Protein AF-A0A6L5I228-F1 (afdb_monomer)

Foldseek 3Di:
DPDDDQLLVLLVVLLVQCDPPPDPDPVLSVLLSVLSSVVQVVCVVVVVDGSLVDDPVNLVVVLVVVPVPDDPVSSVSNVVSSVSSCVRPNND

Sequence (92 aa):
MAKFAKPATQAASVMKQLQGGRIKSVSTVRNYESRLKQITVYLQEQRLGSLRDMTPASALDYLRKRAAVVGQKTLDMERQALQSMMQHVTHR

Nearest PDB structures (foldseek):
  7dgy-assembly1_A  TM=3.559E-01  e=2.612E+00  Escherichia coli 'BL21-Gold(DE3)pLysS AG'

Mean predicted aligned error: 2.74 Å

Radius of gyration: 12.36 Å; Cα contacts (8 Å, |Δi|>4): 81; chains: 1; bounding box: 25×28×36 Å

Solvent-accessible surface area (backbone atoms only — not comparable to full-atom values): 5250 Å² total; per-residue (Å²): 128,90,84,72,73,56,38,63,58,52,18,47,58,53,41,66,71,33,49,72,72,80,38,71,50,66,70,58,47,53,51,31,29,56,39,43,21,53,52,29,46,51,26,55,78,68,67,69,60,54,72,79,70,60,45,76,66,58,49,50,55,48,50,59,61,42,55,80,77,44,58,67,73,59,47,52,48,42,50,52,38,51,49,54,42,28,60,73,72,62,70,98

InterPro domains:
  IPR004107 Integrase, SAM-like, N-terminal [PF02899] (18-89)
  IPR010998 Integrase/recombinase, N-terminal [G3DSA:1.10.150.130] (9-92)

pLDDT: mean 95.43, std 6.99, range [51.31, 98.56]

Organism: NCBI:txid1608996

Secondary structure (DSSP, 8-state):
---PPPHHHHHHHHHHHHBTTTB--HHHHHHHHHHHHHHHHHHHHTT---GGG--HHHHHHHHHHHHTTS-HHHHHHHHHHHHHHIIIII--

Structure (mmCIF, N/CA/C/O backbone):
data_AF-A0A6L5I228-F1
#
_entry.id   AF-A0A6L5I228-F1
#
loop_
_atom_site.group_PDB
_atom_site.id
_atom_site.type_symbol
_atom_site.label_atom_id
_atom_site.label_alt_id
_atom_site.label_comp_id
_atom_site.label_asym_id
_atom_site.label_entity_id
_atom_site.label_seq_id
_atom_site.pdbx_PDB_ins_code
_atom_site.Cartn_x
_atom_site.Cartn_y
_atom_site.Cartn_z
_atom_site.occupancy
_atom_site.B_iso_or_equiv
_atom_site.auth_seq_id
_atom_site.auth_comp_id
_atom_site.auth_asym_id
_atom_site.auth_atom_id
_atom_site.pdbx_PDB_model_num
ATOM 1 N N . MET A 1 1 ? 3.272 -4.099 24.759 1.00 51.31 1 MET A N 1
ATOM 2 C CA . MET A 1 1 ? 2.906 -3.521 23.442 1.00 51.31 1 MET A CA 1
ATOM 3 C C . MET A 1 1 ? 3.533 -4.370 22.352 1.00 51.31 1 MET A C 1
ATOM 5 O O . MET A 1 1 ? 4.729 -4.622 22.438 1.00 51.31 1 MET A O 1
ATOM 9 N N . ALA A 1 2 ? 2.763 -4.830 21.363 1.00 61.16 2 ALA A N 1
ATOM 10 C CA . ALA A 1 2 ? 3.344 -5.495 20.198 1.00 61.16 2 ALA A CA 1
ATOM 11 C C . ALA A 1 2 ? 4.305 -4.517 19.497 1.00 61.16 2 ALA A C 1
ATOM 13 O O . ALA A 1 2 ? 3.922 -3.402 19.138 1.00 61.16 2 ALA A O 1
ATOM 14 N N . LYS A 1 3 ? 5.580 -4.895 19.380 1.00 70.12 3 LYS A N 1
ATOM 15 C CA . LYS A 1 3 ? 6.623 -4.055 18.786 1.00 70.12 3 LYS A CA 1
ATOM 16 C C . LYS A 1 3 ? 6.579 -4.225 17.269 1.00 70.12 3 LYS A C 1
ATOM 18 O O . LYS A 1 3 ? 7.232 -5.108 16.723 1.00 70.12 3 LYS A O 1
ATOM 23 N N . PHE A 1 4 ? 5.789 -3.399 16.588 1.00 79.69 4 PHE A N 1
ATOM 24 C CA . PHE A 1 4 ? 5.749 -3.400 15.126 1.00 79.69 4 PHE A CA 1
ATOM 25 C C . PHE A 1 4 ? 6.983 -2.708 14.539 1.00 79.69 4 PHE A C 1
ATOM 27 O O . PHE A 1 4 ? 7.509 -1.745 15.102 1.00 79.69 4 PHE A O 1
ATOM 34 N N . ALA A 1 5 ? 7.439 -3.183 13.379 1.00 88.69 5 ALA A N 1
ATOM 35 C CA . ALA A 1 5 ? 8.507 -2.518 12.643 1.00 88.69 5 ALA A CA 1
ATOM 36 C C . ALA A 1 5 ? 8.086 -1.095 12.225 1.00 88.69 5 ALA A C 1
ATOM 38 O O . ALA A 1 5 ? 6.897 -0.796 12.072 1.00 88.69 5 ALA A O 1
ATOM 39 N N . LYS A 1 6 ? 9.070 -0.214 12.004 1.00 93.62 6 LYS A N 1
ATOM 40 C CA . LYS A 1 6 ? 8.825 1.160 11.539 1.00 93.62 6 LYS A CA 1
ATOM 41 C C . LYS A 1 6 ? 8.018 1.145 10.225 1.00 93.62 6 LYS A C 1
ATOM 43 O O . LYS A 1 6 ? 8.259 0.259 9.402 1.00 93.62 6 LYS A O 1
ATOM 48 N N . PRO A 1 7 ? 7.136 2.132 9.970 1.00 95.19 7 PRO A N 1
ATOM 49 C CA . PRO A 1 7 ? 6.324 2.189 8.749 1.00 95.19 7 PRO A CA 1
ATOM 50 C C . PRO A 1 7 ? 7.114 2.003 7.452 1.00 95.19 7 PRO A C 1
ATOM 52 O O . PRO A 1 7 ? 6.730 1.217 6.590 1.00 95.19 7 PRO A O 1
ATOM 55 N N . ALA A 1 8 ? 8.266 2.672 7.345 1.00 96.12 8 ALA A N 1
ATOM 56 C CA . ALA A 1 8 ? 9.152 2.538 6.192 1.00 96.12 8 ALA A CA 1
ATOM 57 C C . ALA A 1 8 ? 9.682 1.103 6.033 1.00 96.12 8 ALA A C 1
ATOM 59 O O . ALA A 1 8 ? 9.702 0.574 4.932 1.00 96.12 8 ALA A O 1
ATOM 60 N N . THR A 1 9 ? 10.048 0.439 7.133 1.00 97.12 9 THR A N 1
ATOM 61 C CA . THR A 1 9 ? 10.546 -0.943 7.113 1.00 97.12 9 THR A CA 1
ATOM 62 C C . THR A 1 9 ? 9.467 -1.931 6.673 1.00 97.12 9 THR A C 1
ATOM 64 O O . THR A 1 9 ? 9.760 -2.851 5.913 1.00 97.12 9 THR A O 1
ATOM 67 N N . GLN A 1 10 ? 8.219 -1.744 7.115 1.00 97.19 10 GLN A N 1
ATOM 68 C CA . GLN A 1 10 ? 7.106 -2.595 6.685 1.00 97.19 10 GLN A CA 1
ATOM 69 C C . GLN A 1 10 ? 6.833 -2.441 5.183 1.00 97.19 10 GLN A C 1
ATOM 71 O O . GLN A 1 10 ? 6.770 -3.443 4.470 1.00 97.19 10 GLN A O 1
ATOM 76 N N . ALA A 1 11 ? 6.746 -1.199 4.695 1.00 97.69 11 ALA A N 1
ATOM 77 C CA . ALA A 1 11 ? 6.525 -0.907 3.281 1.00 97.69 11 ALA A CA 1
ATOM 78 C C . ALA A 1 11 ? 7.670 -1.429 2.394 1.00 97.69 11 ALA A C 1
ATOM 80 O O . ALA A 1 11 ? 7.415 -2.147 1.428 1.00 97.69 11 ALA A O 1
ATOM 81 N N . ALA A 1 12 ? 8.926 -1.158 2.763 1.00 97.81 12 ALA A N 1
ATOM 82 C CA . ALA A 1 12 ? 10.100 -1.640 2.036 1.00 97.81 12 ALA A CA 1
ATOM 83 C C . ALA A 1 12 ? 10.151 -3.175 1.977 1.00 97.81 12 ALA A C 1
ATOM 85 O O . ALA A 1 12 ? 10.467 -3.750 0.939 1.00 97.81 12 ALA A O 1
ATOM 86 N N . SER A 1 13 ? 9.791 -3.857 3.070 1.00 97.81 13 SER A N 1
ATOM 87 C CA . SER A 1 13 ? 9.743 -5.323 3.123 1.00 97.81 13 SER A CA 1
ATOM 88 C C . SER A 1 13 ? 8.699 -5.915 2.170 1.00 97.81 13 SER A C 1
ATOM 90 O O . SER A 1 13 ? 8.956 -6.932 1.527 1.00 97.81 13 SER A O 1
ATOM 92 N N . VAL A 1 14 ? 7.528 -5.281 2.039 1.00 97.50 14 VAL A N 1
ATOM 93 C CA . VAL A 1 14 ? 6.523 -5.655 1.027 1.00 97.50 14 VAL A CA 1
ATOM 94 C C . VAL A 1 14 ? 7.070 -5.413 -0.378 1.00 97.50 14 VAL A C 1
ATOM 96 O O . VAL A 1 14 ? 7.051 -6.314 -1.215 1.00 97.50 14 VAL A O 1
ATOM 99 N N . MET A 1 15 ? 7.618 -4.226 -0.631 1.00 98.06 15 MET A N 1
ATOM 100 C CA . MET A 1 15 ? 8.080 -3.856 -1.965 1.00 98.06 15 MET A CA 1
ATOM 101 C C . MET A 1 15 ? 9.269 -4.684 -2.452 1.00 98.06 15 MET A C 1
ATOM 103 O O . MET A 1 15 ? 9.320 -5.021 -3.633 1.00 98.06 15 MET A O 1
ATOM 107 N N . LYS A 1 16 ? 10.155 -5.108 -1.545 1.00 97.56 16 LYS A N 1
ATOM 108 C CA . LYS A 1 16 ? 11.254 -6.035 -1.843 1.00 97.56 16 LYS A CA 1
ATOM 109 C C . LYS A 1 16 ? 10.761 -7.366 -2.422 1.00 97.56 16 LYS A C 1
ATOM 111 O O . LYS A 1 16 ? 11.453 -7.945 -3.249 1.00 97.56 16 LYS A O 1
ATOM 116 N N . GLN A 1 17 ? 9.588 -7.851 -2.010 1.00 97.38 17 GLN A N 1
ATOM 117 C CA . GLN A 1 17 ? 9.010 -9.088 -2.552 1.00 97.38 17 GLN A CA 1
ATOM 118 C C . GLN A 1 17 ? 8.339 -8.883 -3.918 1.00 97.38 17 GLN A C 1
ATOM 120 O O . GLN A 1 17 ? 8.235 -9.821 -4.703 1.00 97.38 17 GLN A O 1
ATOM 125 N N . LEU A 1 18 ? 7.881 -7.663 -4.213 1.00 96.69 18 LEU A N 1
ATOM 126 C CA . LEU A 1 18 ? 7.186 -7.344 -5.462 1.00 96.69 18 LEU A CA 1
ATOM 127 C C . LEU A 1 18 ? 8.137 -6.915 -6.588 1.00 96.69 18 LEU A C 1
ATOM 129 O O . LEU A 1 18 ? 7.843 -7.171 -7.759 1.00 96.69 18 LEU A O 1
ATOM 133 N N . GLN A 1 19 ? 9.245 -6.247 -6.258 1.00 96.94 19 GLN A N 1
ATOM 134 C CA . GLN A 1 19 ? 10.175 -5.676 -7.233 1.00 96.94 19 GLN A CA 1
ATOM 135 C C . GLN A 1 19 ? 10.868 -6.751 -8.084 1.00 96.94 19 GLN A C 1
ATOM 137 O O . GLN A 1 19 ? 11.290 -7.791 -7.587 1.00 96.94 19 GLN A O 1
ATOM 142 N N . GLY A 1 20 ? 11.000 -6.489 -9.387 1.00 93.44 20 GLY A N 1
ATOM 143 C CA . GLY A 1 20 ? 11.691 -7.357 -10.351 1.00 93.44 20 GLY A CA 1
ATOM 144 C C . GLY A 1 20 ? 10.841 -8.525 -10.859 1.00 93.44 20 GLY A C 1
ATOM 145 O O . GLY A 1 20 ? 10.919 -8.860 -12.038 1.00 93.44 20 GLY A O 1
ATOM 146 N N . GLY A 1 21 ? 9.975 -9.083 -10.010 1.00 93.94 21 GLY A N 1
ATOM 147 C CA . GLY A 1 21 ? 9.007 -10.116 -10.387 1.00 93.94 21 GLY A CA 1
ATOM 148 C C . GLY A 1 21 ? 7.665 -9.534 -10.833 1.00 93.94 21 GLY A C 1
ATOM 149 O O . GLY A 1 21 ? 7.342 -9.517 -12.019 1.00 93.94 21 GLY A O 1
ATOM 150 N N . ARG A 1 22 ? 6.869 -9.057 -9.867 1.00 95.25 22 ARG A N 1
ATOM 151 C CA . ARG A 1 22 ? 5.503 -8.550 -10.105 1.00 95.25 22 ARG A CA 1
ATOM 152 C C . ARG A 1 22 ? 5.498 -7.116 -10.617 1.00 95.25 22 ARG A C 1
ATOM 154 O O . ARG A 1 22 ? 4.706 -6.776 -11.488 1.00 95.25 22 ARG A O 1
ATOM 161 N N . ILE A 1 23 ? 6.398 -6.284 -10.101 1.00 95.75 23 ILE A N 1
ATOM 162 C CA . ILE A 1 23 ? 6.533 -4.881 -10.489 1.00 95.75 23 ILE A CA 1
ATOM 163 C C . ILE A 1 23 ? 7.954 -4.662 -11.005 1.00 95.75 23 ILE A C 1
ATOM 165 O O . ILE A 1 23 ? 8.915 -4.639 -10.237 1.00 95.75 23 ILE A O 1
ATOM 169 N N . LYS A 1 24 ? 8.093 -4.488 -12.323 1.00 95.00 24 LYS A N 1
ATOM 170 C CA . LYS A 1 24 ? 9.397 -4.246 -12.967 1.00 95.00 24 LYS A CA 1
ATOM 171 C C . LYS A 1 24 ? 9.868 -2.794 -12.834 1.00 95.00 24 LYS A C 1
ATOM 173 O O . LYS A 1 24 ? 11.062 -2.536 -12.746 1.00 95.00 24 LYS A O 1
ATOM 178 N N . SER A 1 25 ? 8.934 -1.843 -12.812 1.00 97.31 25 SER A N 1
ATOM 179 C CA . SER A 1 25 ? 9.243 -0.411 -12.772 1.00 97.31 25 SER A CA 1
ATOM 180 C C . SER A 1 25 ? 9.684 0.049 -11.381 1.00 97.31 25 SER A C 1
ATOM 182 O O . SER A 1 25 ? 8.914 -0.021 -10.421 1.00 97.31 25 SER A O 1
ATOM 184 N N . VAL A 1 26 ? 10.893 0.609 -11.288 1.00 97.19 26 VAL A N 1
ATOM 185 C CA . VAL A 1 26 ? 11.437 1.191 -10.047 1.00 97.19 26 VAL A CA 1
ATOM 186 C C . VAL A 1 26 ? 10.608 2.389 -9.576 1.00 97.19 26 VAL A C 1
ATOM 188 O O . VAL A 1 26 ? 10.390 2.556 -8.376 1.00 97.19 26 VAL A O 1
ATOM 191 N N . SER A 1 27 ? 10.095 3.211 -10.498 1.00 97.50 27 SER A N 1
ATOM 192 C CA . SER A 1 27 ? 9.253 4.356 -10.134 1.00 97.50 27 SER A CA 1
ATOM 193 C C . SER A 1 27 ? 7.921 3.899 -9.538 1.00 97.50 27 SER A C 1
ATOM 195 O O . SER A 1 27 ? 7.467 4.464 -8.544 1.00 97.50 27 SER A O 1
ATOM 197 N N . THR A 1 28 ? 7.334 2.824 -10.072 1.00 97.81 28 THR A N 1
ATOM 198 C CA . THR A 1 28 ? 6.119 2.216 -9.516 1.00 97.81 28 THR A CA 1
ATOM 199 C C . THR A 1 28 ? 6.384 1.633 -8.135 1.00 97.81 28 THR A C 1
ATOM 201 O O . THR A 1 28 ? 5.603 1.884 -7.220 1.00 97.81 28 THR A O 1
ATOM 204 N N . VAL A 1 29 ? 7.509 0.931 -7.955 1.00 98.00 29 VAL A N 1
ATOM 205 C CA . VAL A 1 29 ? 7.916 0.395 -6.648 1.00 98.00 29 VAL A CA 1
ATOM 206 C C . VAL A 1 29 ? 8.022 1.513 -5.614 1.00 98.00 29 VAL A C 1
ATOM 208 O O . VAL A 1 29 ? 7.388 1.433 -4.565 1.00 98.00 29 VAL A O 1
ATOM 211 N N . ARG A 1 30 ? 8.738 2.596 -5.940 1.00 98.31 30 ARG A N 1
ATOM 212 C CA . ARG A 1 30 ? 8.895 3.765 -5.063 1.00 98.31 30 ARG A CA 1
ATOM 213 C C . ARG A 1 30 ? 7.555 4.421 -4.719 1.00 98.31 30 ARG A C 1
ATOM 215 O O . ARG A 1 30 ? 7.324 4.805 -3.571 1.00 98.31 30 ARG A O 1
ATOM 222 N N . ASN A 1 31 ? 6.667 4.557 -5.703 1.00 98.31 31 ASN A N 1
ATOM 223 C CA . ASN A 1 31 ? 5.344 5.144 -5.501 1.00 98.31 31 ASN A CA 1
ATOM 224 C C . ASN A 1 31 ? 4.492 4.288 -4.558 1.00 98.31 31 ASN A C 1
ATOM 226 O O . ASN A 1 31 ? 3.914 4.816 -3.605 1.00 98.31 31 ASN A O 1
ATOM 230 N N . TYR A 1 32 ? 4.453 2.973 -4.780 1.00 98.44 32 TYR A N 1
ATOM 231 C CA . TYR A 1 32 ? 3.703 2.051 -3.930 1.00 98.44 32 TYR A CA 1
ATOM 232 C C . TYR A 1 32 ? 4.297 1.977 -2.526 1.00 98.44 32 TYR A C 1
ATOM 234 O O . TYR A 1 32 ? 3.542 2.039 -1.562 1.00 98.44 32 TYR A O 1
ATOM 242 N N . GLU A 1 33 ? 5.623 1.969 -2.381 1.00 98.50 33 GLU A N 1
ATOM 243 C CA . GLU A 1 33 ? 6.279 2.030 -1.072 1.00 98.50 33 GLU A CA 1
ATOM 244 C C . GLU A 1 33 ? 5.842 3.265 -0.274 1.00 98.50 33 GLU A C 1
ATOM 246 O O . GLU A 1 33 ? 5.469 3.163 0.895 1.00 98.50 33 GLU A O 1
ATOM 251 N N . SER A 1 34 ? 5.826 4.436 -0.920 1.00 98.38 34 SER A N 1
ATOM 252 C CA . SER A 1 34 ? 5.369 5.682 -0.301 1.00 98.38 34 SER A CA 1
ATOM 253 C C . SER A 1 34 ? 3.912 5.591 0.157 1.00 98.38 34 SER A C 1
ATOM 255 O O . SER A 1 34 ? 3.602 6.035 1.265 1.00 98.38 34 SER A O 1
ATOM 257 N N . ARG A 1 35 ? 3.027 4.997 -0.657 1.00 98.31 35 ARG A N 1
ATOM 258 C CA . ARG A 1 35 ? 1.623 4.788 -0.277 1.00 98.31 35 ARG A CA 1
ATOM 259 C C . ARG A 1 35 ? 1.499 3.806 0.889 1.00 98.31 35 ARG A C 1
ATOM 261 O O . ARG A 1 35 ? 0.898 4.149 1.899 1.00 98.31 35 ARG A O 1
ATOM 268 N N . LEU A 1 36 ? 2.127 2.634 0.808 1.00 98.38 36 LEU A N 1
ATOM 269 C CA . LEU A 1 36 ? 2.102 1.619 1.867 1.00 98.38 36 LEU A CA 1
ATOM 270 C C . LEU A 1 36 ? 2.671 2.140 3.195 1.00 98.38 36 LEU A C 1
ATOM 272 O O . LEU A 1 36 ? 2.149 1.817 4.263 1.00 98.38 36 LEU A O 1
ATOM 276 N N . LYS A 1 37 ? 3.695 3.001 3.151 1.00 98.38 37 LYS A N 1
ATOM 277 C CA . LYS A 1 37 ? 4.214 3.691 4.338 1.00 98.38 37 LYS A CA 1
ATOM 278 C C . LYS A 1 37 ? 3.137 4.565 4.986 1.00 98.38 37 LYS A C 1
ATOM 280 O O . LYS A 1 37 ? 2.962 4.477 6.198 1.00 98.38 37 LYS A O 1
ATOM 285 N N . GLN A 1 38 ? 2.413 5.368 4.202 1.00 97.69 38 GLN A N 1
ATOM 286 C CA . GLN A 1 38 ? 1.326 6.219 4.706 1.00 97.69 38 GLN A CA 1
ATOM 287 C C . GLN A 1 38 ? 0.205 5.392 5.346 1.00 97.69 38 GLN A C 1
ATOM 289 O O . GLN A 1 38 ? -0.296 5.739 6.413 1.00 97.69 38 GLN A O 1
ATOM 294 N N . ILE A 1 39 ? -0.156 4.272 4.721 1.00 97.56 39 ILE A N 1
ATOM 295 C CA . ILE A 1 39 ? -1.149 3.336 5.256 1.00 97.56 39 ILE A CA 1
ATOM 296 C C . ILE A 1 39 ? -0.667 2.768 6.591 1.00 97.56 39 ILE A C 1
ATOM 298 O O . ILE A 1 39 ? -1.410 2.745 7.564 1.00 97.56 39 ILE A O 1
ATOM 302 N N . THR A 1 40 ? 0.602 2.368 6.670 1.00 97.50 40 THR A N 1
ATOM 303 C CA . THR A 1 40 ? 1.171 1.805 7.900 1.00 97.50 40 THR A CA 1
ATOM 304 C C . THR A 1 40 ? 1.191 2.822 9.044 1.00 97.50 40 THR A C 1
ATOM 306 O O . THR A 1 40 ? 0.932 2.445 10.183 1.00 97.50 40 THR A O 1
ATOM 309 N N . VAL A 1 41 ? 1.459 4.102 8.758 1.00 96.81 41 VAL A N 1
ATOM 310 C CA . VAL A 1 41 ? 1.341 5.185 9.753 1.00 96.81 41 VAL A CA 1
ATOM 311 C C . VAL A 1 41 ? -0.082 5.238 10.306 1.00 96.81 41 VAL A C 1
ATOM 313 O O . VAL A 1 41 ? -0.259 5.159 11.518 1.00 96.81 41 VAL A O 1
ATOM 316 N N . TYR A 1 42 ? -1.091 5.247 9.430 1.00 95.94 42 TYR A N 1
ATOM 317 C CA . TYR A 1 42 ? -2.495 5.223 9.846 1.00 95.94 42 TYR A CA 1
ATOM 318 C C . TYR A 1 42 ? -2.830 4.002 10.718 1.00 95.94 42 TYR A C 1
ATOM 320 O O . TYR A 1 42 ? -3.462 4.142 11.764 1.00 95.94 42 TYR A O 1
ATOM 328 N N . LEU A 1 43 ? -2.389 2.801 10.329 1.00 95.69 43 LEU A N 1
ATOM 329 C CA . LEU A 1 43 ? -2.638 1.588 11.117 1.00 95.69 43 LEU A CA 1
ATOM 330 C C . LEU A 1 43 ? -2.022 1.679 12.517 1.00 95.69 43 LEU A C 1
ATOM 332 O O . LEU A 1 43 ? -2.636 1.231 13.483 1.00 95.69 43 LEU A O 1
ATOM 336 N N . GLN A 1 44 ? -0.834 2.273 12.641 1.00 93.81 44 GLN A N 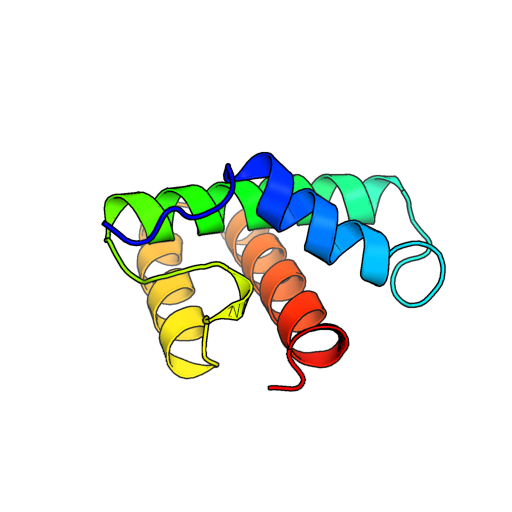1
ATOM 337 C CA . GLN A 1 44 ? -0.173 2.460 13.932 1.00 93.81 44 GLN A CA 1
ATOM 338 C C . GLN A 1 44 ? -0.902 3.480 14.807 1.00 93.81 44 GLN A C 1
ATOM 340 O O . GLN A 1 44 ? -1.149 3.200 15.980 1.00 93.81 44 GLN A O 1
ATOM 345 N N . GLU A 1 45 ? -1.292 4.621 14.238 1.00 93.88 45 GLU A N 1
ATOM 346 C CA . GLU A 1 45 ? -2.054 5.664 14.937 1.00 93.88 45 GLU A CA 1
ATOM 347 C C . GLU A 1 45 ? -3.394 5.132 15.459 1.00 93.88 45 GLU A C 1
ATOM 349 O O . GLU A 1 45 ? -3.775 5.405 16.595 1.00 93.88 45 GLU A O 1
ATOM 354 N N . GLN A 1 46 ? -4.075 4.313 14.656 1.00 94.06 46 GLN A N 1
ATOM 355 C CA . GLN A 1 46 ? -5.372 3.723 14.995 1.00 94.06 46 GLN A CA 1
ATOM 356 C C . GLN A 1 46 ? -5.265 2.383 15.741 1.00 94.06 46 GLN A C 1
ATOM 358 O O . GLN A 1 46 ? -6.285 1.782 16.071 1.00 94.06 46 GLN A O 1
ATOM 363 N N . ARG A 1 47 ? -4.044 1.900 16.014 1.00 92.50 47 ARG A N 1
ATOM 364 C CA . ARG A 1 47 ? -3.762 0.612 16.679 1.00 92.50 47 ARG A CA 1
ATOM 365 C C . ARG A 1 47 ? -4.422 -0.599 15.993 1.00 92.50 47 ARG A C 1
ATOM 367 O O . ARG A 1 47 ? -4.857 -1.533 16.658 1.00 92.50 47 ARG A O 1
ATOM 374 N N . LEU A 1 48 ? -4.444 -0.604 14.660 1.00 93.19 48 LEU A N 1
ATOM 375 C CA . LEU A 1 48 ? -5.096 -1.615 13.811 1.00 93.19 48 LEU A CA 1
ATOM 376 C C . LEU A 1 48 ? -4.166 -2.763 13.367 1.00 93.19 48 LEU A C 1
ATOM 378 O O . LEU A 1 48 ? -4.492 -3.497 12.437 1.00 93.19 48 LEU A O 1
ATOM 382 N N . GLY A 1 49 ? -3.007 -2.921 14.011 1.00 92.75 49 GLY A N 1
ATOM 383 C CA . GLY A 1 49 ? -2.031 -3.971 13.694 1.00 92.75 49 GLY A CA 1
ATOM 384 C C . GLY A 1 49 ? -0.979 -3.555 12.661 1.00 92.75 49 GLY A C 1
ATOM 385 O O . GLY A 1 49 ? -0.659 -2.372 12.520 1.00 92.75 49 GLY A O 1
ATOM 386 N N . SER A 1 50 ? -0.385 -4.540 11.981 1.00 95.00 50 SER A N 1
ATOM 387 C CA . SER A 1 50 ? 0.650 -4.318 10.967 1.00 95.00 50 SER A CA 1
ATOM 388 C C . SER A 1 50 ? 0.078 -4.251 9.550 1.00 95.00 50 SER A C 1
ATOM 390 O O . SER A 1 50 ? -1.048 -4.668 9.281 1.00 95.00 50 SER A O 1
ATOM 392 N N . LEU A 1 51 ? 0.886 -3.769 8.605 1.00 96.25 51 LEU A N 1
ATOM 393 C CA . LEU A 1 51 ? 0.488 -3.660 7.203 1.00 96.25 51 LEU A CA 1
ATOM 394 C C . LEU A 1 51 ? 0.094 -5.020 6.594 1.00 96.25 51 LEU A C 1
ATOM 396 O O . LEU A 1 51 ? -0.847 -5.096 5.808 1.00 96.25 51 LEU A O 1
ATOM 400 N N . ARG A 1 52 ? 0.780 -6.105 6.979 1.00 96.06 52 ARG A N 1
ATOM 401 C CA . ARG A 1 52 ? 0.497 -7.461 6.473 1.00 96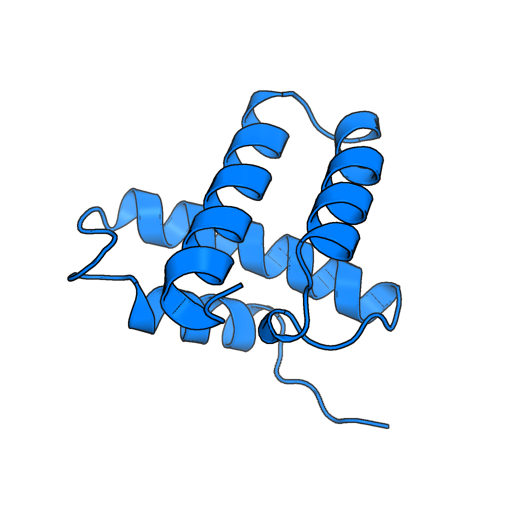.06 52 ARG A CA 1
ATOM 402 C C . ARG A 1 52 ? -0.721 -8.114 7.135 1.00 96.06 52 ARG A C 1
ATOM 404 O O . ARG A 1 52 ? -1.230 -9.101 6.612 1.00 96.06 52 ARG A O 1
ATOM 411 N N . ASP A 1 53 ? -1.217 -7.543 8.231 1.00 95.00 53 ASP A N 1
ATOM 412 C CA . ASP A 1 53 ? -2.417 -8.030 8.915 1.00 95.00 53 ASP A CA 1
ATOM 413 C C . ASP A 1 53 ? -3.708 -7.503 8.272 1.00 95.00 53 ASP A C 1
ATOM 415 O O . ASP A 1 53 ? -4.792 -7.987 8.601 1.00 95.00 53 ASP A O 1
ATOM 419 N N . MET A 1 54 ? -3.618 -6.558 7.325 1.00 96.19 54 MET A N 1
ATOM 420 C CA . MET A 1 54 ? -4.784 -5.975 6.655 1.00 96.19 54 MET A CA 1
ATOM 421 C C . MET A 1 54 ? -5.609 -7.017 5.894 1.00 96.19 54 MET A C 1
ATOM 423 O O . MET A 1 54 ? -5.090 -7.793 5.088 1.00 96.19 54 MET A O 1
ATOM 427 N N . THR A 1 55 ? -6.916 -7.042 6.148 1.00 96.81 55 THR A N 1
ATOM 428 C CA . THR A 1 55 ? -7.900 -7.874 5.442 1.00 96.81 55 THR A CA 1
ATOM 429 C C . THR A 1 55 ? -8.552 -7.068 4.317 1.00 96.81 55 THR A C 1
ATOM 431 O O . THR A 1 55 ? -8.482 -5.836 4.337 1.00 96.81 55 THR A O 1
ATOM 434 N N . PRO A 1 56 ? -9.211 -7.714 3.333 1.00 97.19 56 PRO A N 1
ATOM 435 C CA . PRO A 1 56 ? -9.942 -6.989 2.289 1.00 97.19 56 PRO A CA 1
ATOM 436 C C . PRO A 1 56 ? -10.956 -5.995 2.866 1.00 97.19 56 PRO A C 1
ATOM 438 O O . PRO A 1 56 ? -11.045 -4.861 2.403 1.00 97.19 56 PRO A O 1
ATOM 441 N N . ALA A 1 57 ? -11.643 -6.381 3.945 1.00 97.44 57 ALA A N 1
ATOM 442 C CA . ALA A 1 57 ? -12.567 -5.507 4.658 1.00 97.44 57 ALA A CA 1
ATOM 443 C C . ALA A 1 57 ? -11.862 -4.277 5.260 1.00 97.44 57 ALA A C 1
ATOM 445 O O . ALA A 1 57 ? -12.271 -3.149 4.989 1.00 97.44 57 ALA A O 1
ATOM 446 N N . SER A 1 58 ? -10.759 -4.460 6.000 1.00 96.94 58 SER A N 1
ATOM 447 C CA . SER A 1 58 ? -10.064 -3.321 6.618 1.00 96.94 58 SER A CA 1
ATOM 448 C C . SER A 1 58 ? -9.373 -2.411 5.595 1.00 96.94 58 SER A C 1
ATOM 450 O O . SER A 1 58 ? -9.284 -1.202 5.809 1.00 96.94 58 SER A O 1
ATOM 452 N N . ALA A 1 59 ? -8.941 -2.958 4.454 1.00 97.69 59 ALA A N 1
ATOM 453 C CA . ALA A 1 59 ? -8.445 -2.184 3.319 1.00 97.69 59 ALA A CA 1
ATOM 454 C C . ALA A 1 59 ? -9.537 -1.306 2.694 1.00 97.69 59 ALA A C 1
ATOM 456 O O . ALA A 1 59 ? -9.300 -0.124 2.437 1.00 97.69 59 ALA A O 1
ATOM 457 N N . LEU A 1 60 ? -10.742 -1.846 2.491 1.00 98.00 60 LEU A N 1
ATOM 458 C 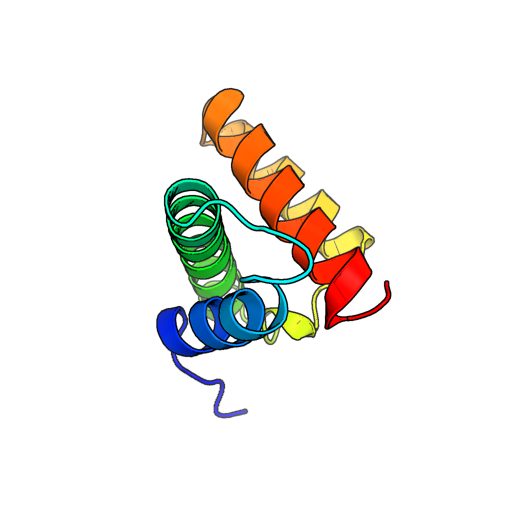CA . LEU A 1 60 ? -11.880 -1.072 1.991 1.00 98.00 60 LEU A CA 1
ATOM 459 C C . LEU A 1 60 ? -12.285 0.032 2.969 1.00 98.00 60 LEU A C 1
ATOM 461 O O . LEU A 1 60 ? -12.502 1.168 2.548 1.00 98.00 60 LEU A O 1
ATOM 465 N N . ASP A 1 61 ? -12.330 -0.263 4.266 1.00 97.75 61 ASP A N 1
ATOM 466 C CA . ASP A 1 61 ? -12.664 0.733 5.285 1.00 97.75 61 ASP A CA 1
ATOM 467 C C . ASP A 1 61 ? -11.616 1.846 5.375 1.00 97.75 61 ASP A C 1
ATOM 469 O O . ASP A 1 61 ? -11.968 3.022 5.503 1.00 97.75 61 ASP A O 1
ATOM 473 N N . TYR A 1 62 ? -10.331 1.504 5.238 1.00 97.88 62 TYR A N 1
ATOM 474 C CA . TYR A 1 62 ? -9.266 2.492 5.097 1.00 97.88 62 TYR A CA 1
ATOM 475 C C . TYR A 1 62 ? -9.500 3.397 3.880 1.00 97.88 62 TYR A C 1
ATOM 477 O O . TYR A 1 62 ? -9.536 4.620 4.025 1.00 97.88 62 TYR A O 1
ATOM 485 N N . LEU A 1 63 ? -9.709 2.818 2.693 1.00 98.25 63 LEU A N 1
ATOM 486 C CA . LEU A 1 63 ? -9.891 3.579 1.453 1.00 98.25 63 LEU A CA 1
ATOM 487 C C . LEU A 1 63 ? -11.127 4.486 1.509 1.00 98.25 63 LEU A C 1
ATOM 489 O O . LEU A 1 63 ? -11.056 5.635 1.081 1.00 98.25 63 LEU A O 1
ATOM 493 N N . ARG A 1 64 ? -12.232 4.026 2.106 1.00 98.00 64 ARG A N 1
ATOM 494 C CA . ARG A 1 64 ? -13.435 4.848 2.327 1.00 98.00 64 ARG A CA 1
ATOM 495 C C . ARG A 1 64 ? -13.134 6.089 3.162 1.00 98.00 64 ARG A C 1
ATOM 497 O O . ARG A 1 64 ? -13.525 7.187 2.783 1.00 98.00 64 ARG A O 1
ATOM 504 N N . LYS A 1 65 ? -12.394 5.936 4.265 1.00 96.94 65 LYS A N 1
ATOM 505 C CA . LYS A 1 65 ? -11.978 7.074 5.102 1.00 96.94 65 LYS A CA 1
ATOM 506 C C . LYS A 1 65 ? -11.035 8.011 4.350 1.00 96.94 65 LYS A C 1
ATOM 508 O O . LYS A 1 65 ? -11.143 9.227 4.472 1.00 96.94 65 LYS A O 1
ATOM 513 N N . ARG A 1 66 ? -10.117 7.460 3.551 1.00 97.25 66 ARG A N 1
ATOM 514 C CA . ARG A 1 66 ? -9.168 8.250 2.756 1.00 97.25 66 ARG A CA 1
ATOM 515 C C . ARG A 1 66 ? -9.838 9.051 1.654 1.00 97.25 66 ARG A C 1
ATOM 517 O O . ARG A 1 66 ? -9.414 10.178 1.424 1.00 97.25 66 ARG A O 1
ATOM 524 N N . ALA A 1 67 ? -10.891 8.526 1.034 1.00 97.44 67 ALA A N 1
ATOM 525 C CA . ALA A 1 67 ? -11.629 9.212 -0.024 1.00 97.44 67 ALA A CA 1
ATOM 526 C C . ALA A 1 67 ? -12.167 10.591 0.403 1.00 97.44 67 ALA A C 1
ATOM 528 O O . ALA A 1 67 ? -12.278 11.481 -0.430 1.00 97.44 67 ALA A O 1
ATOM 529 N N . ALA A 1 68 ? -12.439 10.794 1.698 1.00 97.25 68 ALA A N 1
ATOM 530 C CA . ALA A 1 68 ? -12.870 12.086 2.234 1.00 97.25 68 ALA A CA 1
ATOM 531 C C . ALA A 1 68 ? -11.736 13.125 2.359 1.00 97.25 68 ALA A C 1
ATOM 533 O O . ALA A 1 68 ? -12.006 14.306 2.549 1.00 97.25 68 ALA A O 1
ATOM 534 N N . VAL A 1 69 ? -10.470 12.696 2.295 1.00 96.56 69 VAL A N 1
ATOM 535 C CA . VAL A 1 69 ? -9.296 13.527 2.629 1.00 96.56 69 VAL A CA 1
ATOM 536 C C . VAL A 1 69 ? -8.347 13.697 1.443 1.00 96.56 69 VAL A C 1
ATOM 538 O O . VAL A 1 69 ? -7.578 14.655 1.398 1.00 96.56 69 VAL A O 1
ATOM 541 N N . VAL A 1 70 ? -8.360 12.775 0.477 1.00 97.31 70 VAL A N 1
ATOM 542 C CA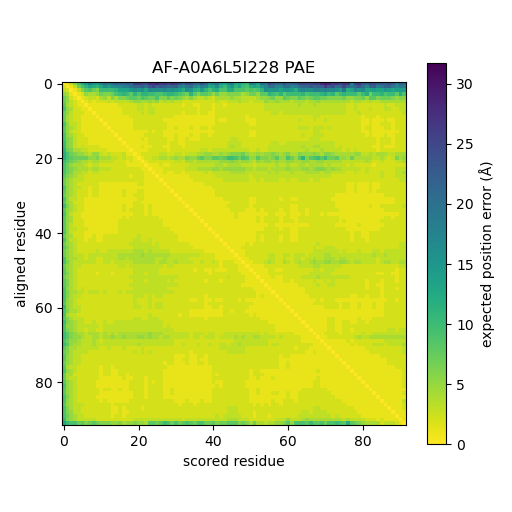 . VAL A 1 70 ? -7.468 12.823 -0.686 1.00 97.31 70 VAL A CA 1
ATOM 543 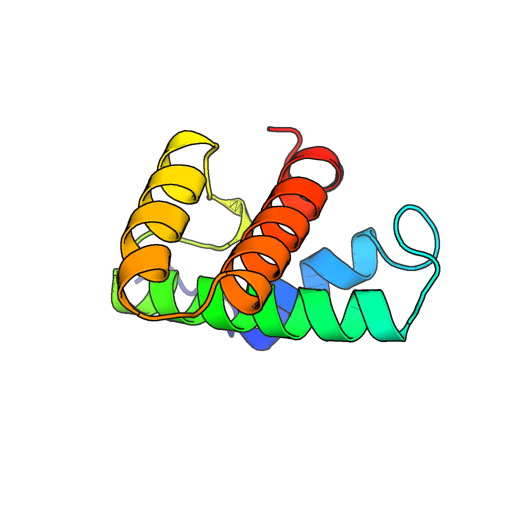C C . VAL A 1 70 ? -8.224 12.761 -2.002 1.00 97.31 70 VAL A C 1
ATOM 545 O O . VAL A 1 70 ? -9.271 12.135 -2.113 1.00 97.31 70 VAL A O 1
ATOM 548 N N . GLY A 1 71 ? -7.637 13.369 -3.033 1.00 98.12 71 GLY A N 1
ATOM 549 C CA . GLY A 1 71 ? -8.161 13.283 -4.390 1.00 98.12 71 GLY A CA 1
ATOM 550 C C . GLY A 1 71 ? -8.055 11.880 -4.996 1.00 98.12 71 GLY A C 1
ATOM 551 O O . GLY A 1 71 ? -7.214 11.062 -4.604 1.00 98.12 71 GLY A O 1
ATOM 552 N N . GLN A 1 72 ? -8.864 11.653 -6.032 1.00 97.81 72 GLN A N 1
ATOM 553 C CA . GLN A 1 72 ? -9.045 10.366 -6.712 1.00 97.81 72 GLN A CA 1
ATOM 554 C C . GLN A 1 72 ? -7.727 9.683 -7.108 1.00 97.81 72 GLN A C 1
ATOM 556 O O . GLN A 1 72 ? -7.531 8.507 -6.823 1.00 97.81 72 GLN A O 1
ATOM 561 N N . LYS A 1 73 ? -6.772 10.423 -7.689 1.00 97.94 73 LYS A N 1
ATOM 562 C CA . LYS A 1 73 ? -5.478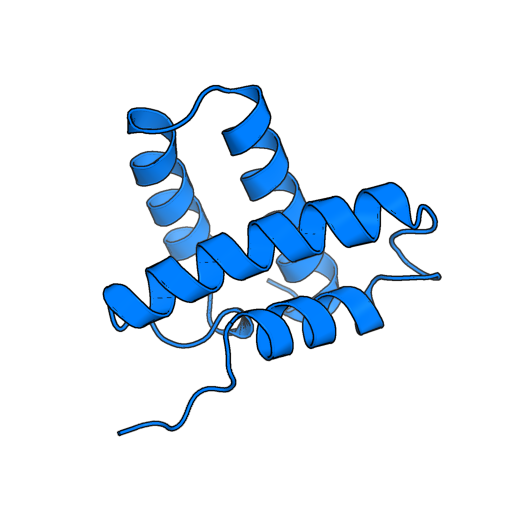 9.864 -8.123 1.00 97.94 73 LYS A CA 1
ATOM 563 C C . LYS A 1 73 ? -4.668 9.269 -6.966 1.00 97.94 73 LYS A C 1
ATOM 565 O O . LYS A 1 73 ? -4.023 8.234 -7.126 1.00 97.94 73 LYS A O 1
ATOM 570 N N . THR A 1 74 ? -4.682 9.926 -5.806 1.00 98.00 74 THR A N 1
ATOM 571 C CA . THR A 1 74 ? -3.989 9.431 -4.610 1.00 98.00 74 THR A CA 1
ATOM 572 C C . THR A 1 74 ? -4.687 8.191 -4.070 1.00 98.00 74 THR A C 1
ATOM 574 O O . THR A 1 74 ? -4.014 7.207 -3.764 1.00 98.00 74 THR A O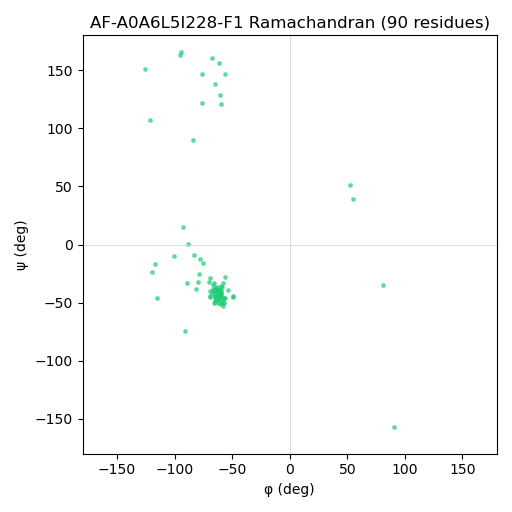 1
ATOM 577 N N . LEU A 1 75 ? -6.020 8.225 -4.010 1.00 98.44 75 LEU A N 1
ATOM 578 C CA . LEU A 1 75 ? -6.834 7.105 -3.551 1.00 98.44 75 LEU A CA 1
ATO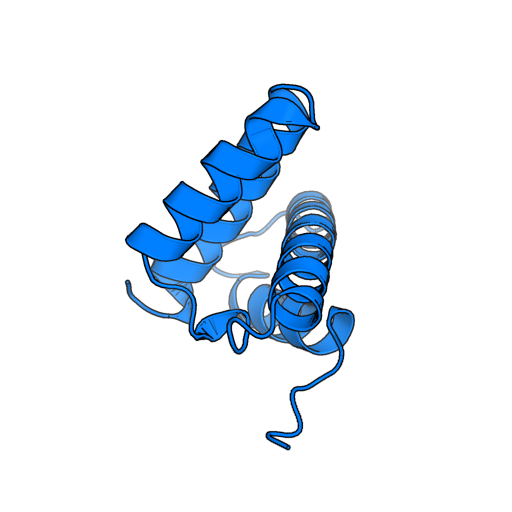M 579 C C . LEU A 1 75 ? -6.649 5.865 -4.435 1.00 98.44 75 LEU A C 1
ATOM 581 O O . LEU A 1 75 ? -6.445 4.766 -3.925 1.00 98.44 75 LEU A O 1
ATOM 585 N N . ASP A 1 76 ? -6.647 6.040 -5.757 1.00 98.50 76 ASP A N 1
ATOM 586 C CA . ASP A 1 76 ? -6.431 4.953 -6.711 1.00 98.50 76 ASP A CA 1
ATOM 587 C C . ASP A 1 76 ? -5.046 4.323 -6.552 1.00 98.50 76 ASP A C 1
ATOM 589 O O . ASP A 1 76 ? -4.912 3.101 -6.615 1.00 98.50 76 ASP A O 1
ATOM 593 N N . MET A 1 77 ? -4.015 5.131 -6.296 1.00 98.44 77 MET A N 1
ATOM 594 C CA . MET A 1 77 ? -2.668 4.615 -6.062 1.00 98.44 77 MET A CA 1
ATOM 595 C C . MET A 1 77 ? -2.565 3.855 -4.732 1.00 98.44 77 MET A C 1
ATOM 597 O O . MET A 1 77 ? -1.916 2.812 -4.682 1.00 98.44 77 MET A O 1
ATOM 601 N N . GLU A 1 78 ? -3.212 4.340 -3.666 1.00 98.50 78 GLU A N 1
ATOM 602 C CA . GLU A 1 78 ? -3.316 3.616 -2.389 1.00 98.50 78 GLU A CA 1
ATOM 603 C C . GLU A 1 78 ? -4.056 2.280 -2.578 1.00 98.50 78 GLU A C 1
ATOM 605 O O . GLU A 1 78 ? -3.569 1.247 -2.113 1.00 98.50 78 GLU A O 1
ATOM 610 N N . ARG A 1 79 ? -5.162 2.265 -3.341 1.00 98.56 79 ARG A N 1
ATOM 611 C CA . ARG A 1 79 ? -5.904 1.040 -3.688 1.00 98.56 79 ARG A CA 1
ATOM 612 C C . ARG A 1 79 ? -5.030 0.040 -4.439 1.00 98.56 79 ARG A C 1
ATOM 614 O O . ARG A 1 79 ? -4.981 -1.124 -4.057 1.00 98.56 79 ARG A O 1
ATOM 621 N N . GLN A 1 80 ? -4.340 0.475 -5.493 1.00 98.38 80 GLN A N 1
ATOM 622 C CA . GLN A 1 80 ? -3.485 -0.405 -6.294 1.00 98.38 80 GLN A CA 1
ATOM 623 C C . GLN A 1 80 ? -2.313 -0.974 -5.482 1.00 98.38 80 GLN A C 1
ATOM 625 O O . GLN A 1 80 ? -1.982 -2.152 -5.624 1.00 98.38 80 GLN A O 1
ATOM 630 N N . ALA A 1 81 ? -1.700 -0.161 -4.617 1.00 98.44 81 ALA A N 1
ATOM 631 C CA . ALA A 1 81 ? -0.613 -0.605 -3.750 1.00 98.44 81 ALA A CA 1
ATOM 632 C C . ALA A 1 81 ? -1.093 -1.665 -2.742 1.00 98.44 81 ALA A C 1
ATOM 634 O O . ALA A 1 81 ? -0.446 -2.705 -2.597 1.00 98.44 81 ALA A O 1
ATOM 635 N N . LEU A 1 82 ? -2.249 -1.439 -2.101 1.00 98.31 82 LEU A N 1
ATOM 636 C CA . LEU A 1 82 ? -2.889 -2.420 -1.217 1.00 98.31 82 LEU A CA 1
ATOM 637 C C . LEU A 1 82 ? -3.214 -3.711 -1.956 1.00 98.31 82 LEU A C 1
ATOM 639 O O . LEU A 1 82 ? -2.810 -4.781 -1.517 1.00 98.31 82 LEU A O 1
ATOM 643 N N . GLN A 1 83 ? -3.881 -3.610 -3.104 1.00 98.12 83 GLN 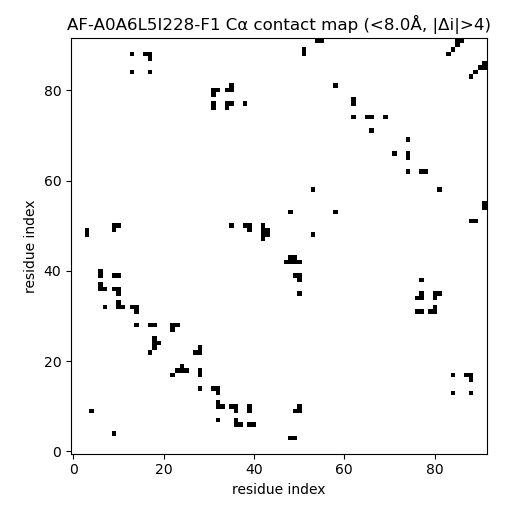A N 1
ATOM 644 C CA . GLN A 1 83 ? -4.252 -4.768 -3.908 1.00 98.12 83 GLN A CA 1
ATOM 645 C C . GLN A 1 83 ? -3.025 -5.594 -4.313 1.00 98.12 83 GLN A C 1
ATOM 647 O O . GLN A 1 83 ? -3.023 -6.810 -4.139 1.00 98.12 83 GLN A O 1
ATOM 652 N N . SER A 1 84 ? -1.957 -4.939 -4.782 1.00 98.12 84 SER A N 1
ATOM 653 C CA . SER A 1 84 ? -0.714 -5.613 -5.181 1.00 98.12 84 SER A CA 1
ATOM 654 C C . SER A 1 84 ? -0.074 -6.367 -4.017 1.00 98.12 84 SER A C 1
ATOM 656 O O . SER A 1 84 ? 0.375 -7.500 -4.177 1.00 98.12 84 SER A O 1
ATOM 658 N N . MET A 1 85 ? -0.046 -5.759 -2.828 1.00 98.19 85 MET A N 1
ATOM 659 C CA . MET A 1 85 ? 0.425 -6.431 -1.620 1.00 98.19 85 MET A CA 1
ATOM 660 C C . MET A 1 85 ? -0.470 -7.622 -1.265 1.00 98.19 85 MET A C 1
ATOM 662 O O . MET A 1 85 ? 0.036 -8.702 -0.971 1.00 98.19 85 MET A O 1
ATOM 666 N N . MET A 1 86 ? -1.788 -7.445 -1.281 1.00 97.94 86 MET A N 1
ATOM 667 C CA . MET A 1 86 ? -2.713 -8.472 -0.808 1.00 97.94 86 MET A CA 1
ATOM 668 C C . MET A 1 86 ? -2.712 -9.703 -1.706 1.00 97.94 86 MET A C 1
ATOM 670 O O . MET A 1 86 ? -2.595 -10.821 -1.216 1.00 97.94 86 MET A O 1
ATOM 674 N N . GLN A 1 87 ? -2.688 -9.502 -3.020 1.00 97.81 87 GLN A N 1
ATOM 675 C CA . GLN A 1 87 ? -2.683 -10.596 -3.987 1.00 97.81 87 GLN A CA 1
ATOM 676 C C . GLN A 1 87 ? -1.361 -11.377 -4.014 1.00 97.81 87 GLN A C 1
ATOM 678 O O . GLN A 1 87 ? -1.352 -12.574 -4.307 1.00 97.81 87 GLN A O 1
ATOM 683 N N . HIS A 1 88 ? -0.229 -10.718 -3.754 1.00 97.25 88 HIS A N 1
ATOM 684 C CA . HIS A 1 88 ? 1.090 -11.306 -4.019 1.00 97.25 88 HIS A CA 1
ATOM 685 C C . HIS A 1 88 ? 1.968 -11.523 -2.786 1.00 97.25 88 HIS A C 1
ATOM 687 O O . HIS A 1 88 ? 2.945 -12.258 -2.894 1.00 97.25 88 HIS A O 1
ATOM 693 N N . VAL A 1 89 ? 1.657 -10.892 -1.651 1.00 96.75 89 VAL A N 1
ATOM 694 C CA . VAL A 1 89 ? 2.440 -11.005 -0.408 1.00 96.75 89 VAL A CA 1
ATOM 695 C C . VAL A 1 89 ? 1.637 -11.665 0.704 1.00 96.75 89 VAL A C 1
ATOM 697 O O . VAL A 1 89 ? 2.167 -12.532 1.392 1.00 96.75 89 VAL A O 1
ATOM 700 N N . THR A 1 90 ? 0.382 -11.259 0.916 1.00 96.94 90 THR A N 1
ATOM 701 C CA . THR A 1 90 ? -0.444 -11.827 2.000 1.00 96.94 90 THR A CA 1
ATOM 702 C C . THR A 1 90 ? -1.434 -12.887 1.526 1.00 96.94 90 THR A C 1
ATOM 704 O O . THR A 1 90 ? -2.002 -13.575 2.370 1.00 96.94 90 THR A O 1
ATOM 707 N N . HIS A 1 91 ? -1.597 -13.048 0.209 1.00 95.50 91 HIS A N 1
ATOM 708 C CA . HIS A 1 91 ? -2.485 -14.016 -0.440 1.00 95.50 91 HIS A CA 1
ATOM 709 C C . HIS A 1 91 ? -3.930 -13.942 0.078 1.00 95.50 91 HIS A C 1
ATOM 711 O O . HIS A 1 91 ? -4.510 -14.948 0.485 1.00 95.50 91 HIS A O 1
ATOM 717 N N . ARG A 1 92 ? -4.483 -12.723 0.083 1.00 89.00 92 ARG A N 1
ATOM 718 C CA . ARG A 1 92 ? -5.852 -12.400 0.511 1.00 89.00 92 ARG A CA 1
ATOM 719 C C . ARG A 1 92 ? -6.684 -11.796 -0.611 1.00 89.00 92 ARG A C 1
ATOM 721 O O . ARG A 1 92 ? -6.083 -11.207 -1.539 1.00 89.00 92 ARG A O 1
#